Protein AF-A0A7K4RYE2-F1 (afdb_monomer)

Nearest PDB structures (foldseek):
  4jst-assembly1_B  TM=7.354E-01  e=4.811E+00  Acetivibrio thermocellus ATCC 27405

Structure (mmCIF, N/CA/C/O backbone):
data_AF-A0A7K4RYE2-F1
#
_entry.id   AF-A0A7K4RYE2-F1
#
loop_
_atom_site.group_PDB
_atom_site.id
_atom_site.type_symbol
_atom_site.label_atom_id
_atom_site.label_alt_id
_atom_site.label_comp_id
_atom_site.label_asym_id
_atom_site.label_entity_id
_atom_site.label_seq_id
_atom_site.pdbx_PDB_ins_code
_atom_site.Cartn_x
_atom_site.Cartn_y
_atom_site.Cartn_z
_atom_site.occupancy
_atom_site.B_iso_or_equiv
_atom_site.auth_seq_id
_atom_site.auth_comp_id
_atom_site.auth_asym_id
_atom_site.auth_atom_id
_atom_site.pdbx_PDB_model_num
ATOM 1 N N . ALA A 1 1 ? -13.646 -1.316 1.103 1.00 92.12 1 ALA A N 1
ATOM 2 C CA . ALA A 1 1 ? -13.015 -0.855 2.360 1.00 92.12 1 ALA A CA 1
ATOM 3 C C . ALA A 1 1 ? -13.957 -0.025 3.239 1.00 92.12 1 ALA A C 1
ATOM 5 O O . ALA A 1 1 ? -14.515 -0.576 4.176 1.00 92.12 1 ALA A O 1
ATOM 6 N N . ARG A 1 2 ? -14.225 1.251 2.909 1.00 94.19 2 ARG A N 1
ATOM 7 C CA . ARG A 1 2 ? -14.958 2.204 3.774 1.00 94.19 2 ARG A CA 1
ATOM 8 C C . ARG A 1 2 ? -16.257 1.679 4.385 1.00 94.19 2 ARG A C 1
ATOM 10 O O . ARG A 1 2 ? -16.416 1.714 5.597 1.00 94.19 2 ARG A O 1
ATOM 17 N N . LYS A 1 3 ? -17.181 1.182 3.558 1.00 97.00 3 LYS A N 1
ATOM 18 C CA . LYS A 1 3 ? -18.462 0.631 4.035 1.00 97.00 3 LYS A CA 1
ATOM 19 C C . LYS A 1 3 ? -18.266 -0.602 4.924 1.00 97.00 3 LYS A C 1
ATOM 21 O O . LYS A 1 3 ? -18.949 -0.737 5.926 1.00 97.00 3 LYS A O 1
ATOM 26 N N . ALA A 1 4 ? -17.328 -1.480 4.568 1.00 97.06 4 ALA A N 1
ATOM 27 C CA . ALA A 1 4 ? -17.036 -2.689 5.334 1.00 97.06 4 ALA A CA 1
ATOM 28 C C . ALA A 1 4 ? -16.491 -2.349 6.732 1.00 97.06 4 ALA A C 1
ATOM 30 O O . ALA A 1 4 ? -17.002 -2.885 7.709 1.00 97.06 4 ALA A O 1
ATOM 31 N N . MET A 1 5 ? -15.550 -1.400 6.818 1.00 96.94 5 MET A N 1
ATOM 32 C CA . MET A 1 5 ? -14.991 -0.920 8.089 1.00 96.94 5 MET A CA 1
ATOM 33 C C . MET A 1 5 ? -16.047 -0.226 8.960 1.00 96.94 5 MET A C 1
ATOM 35 O O . MET A 1 5 ? -16.181 -0.551 10.133 1.00 96.94 5 MET A O 1
ATOM 39 N N . LYS A 1 6 ? -16.874 0.653 8.373 1.00 96.62 6 LYS A N 1
ATOM 40 C CA . LYS A 1 6 ? -17.998 1.289 9.089 1.00 96.62 6 LYS A CA 1
ATOM 41 C C . LYS A 1 6 ? -19.002 0.277 9.646 1.00 96.62 6 LYS A C 1
ATOM 43 O O . LYS A 1 6 ? -19.585 0.504 10.697 1.00 96.62 6 LYS A O 1
ATOM 48 N N . ASN A 1 7 ? -19.195 -0.834 8.940 1.00 97.38 7 ASN A N 1
ATOM 49 C CA . ASN A 1 7 ? -20.097 -1.910 9.340 1.00 97.38 7 ASN A CA 1
ATOM 50 C C . ASN A 1 7 ? -19.419 -2.962 10.241 1.00 97.38 7 ASN A C 1
ATOM 52 O O . ASN A 1 7 ? -19.998 -4.029 10.445 1.00 97.38 7 ASN A O 1
ATOM 56 N N . GLY A 1 8 ? -18.192 -2.720 10.718 1.00 96.12 8 GLY A N 1
ATOM 57 C CA . GLY A 1 8 ? -17.474 -3.630 11.615 1.00 96.12 8 GLY A CA 1
ATOM 58 C C . GLY A 1 8 ? -17.081 -4.975 10.990 1.00 96.12 8 GLY A C 1
ATOM 59 O O . GLY A 1 8 ? -16.898 -5.954 11.706 1.00 96.12 8 GLY A O 1
ATOM 60 N N . LYS A 1 9 ? -16.986 -5.077 9.656 1.00 98.00 9 LYS A N 1
ATOM 61 C CA . LYS A 1 9 ? -16.579 -6.325 8.983 1.00 98.00 9 LYS A CA 1
ATOM 62 C C . LYS A 1 9 ? -15.088 -6.586 9.183 1.00 98.00 9 LYS A C 1
ATOM 64 O O . LYS A 1 9 ? -14.295 -5.665 9.025 1.00 98.00 9 LYS A O 1
ATOM 69 N N . SER A 1 10 ? -14.706 -7.825 9.477 1.00 95.44 10 SER A N 1
ATOM 70 C CA . SER A 1 10 ? -13.308 -8.229 9.661 1.00 95.44 10 SER A CA 1
ATOM 71 C C . SER A 1 10 ? -13.062 -9.621 9.053 1.00 95.44 10 SER A C 1
ATOM 73 O O . SER A 1 10 ? -13.926 -10.484 9.231 1.00 95.44 10 SER A O 1
ATOM 75 N N . PRO A 1 11 ? -11.938 -9.856 8.342 1.00 96.44 11 PRO A N 1
ATOM 76 C CA . PRO A 1 11 ? -10.924 -8.870 7.951 1.00 96.44 11 PRO A CA 1
ATOM 77 C C . PRO A 1 11 ? -11.374 -7.996 6.761 1.00 96.44 11 PRO A C 1
ATOM 79 O O . PRO A 1 11 ? -12.307 -8.331 6.031 1.00 96.44 11 PRO A O 1
ATOM 82 N N . VAL A 1 12 ? -10.690 -6.867 6.541 1.00 97.81 12 VAL A N 1
ATOM 83 C CA . VAL A 1 12 ? -10.826 -6.044 5.323 1.00 97.81 12 VAL A CA 1
ATOM 84 C C . VAL A 1 12 ? -9.478 -6.005 4.614 1.00 97.81 12 VAL A C 1
ATOM 86 O O . VAL A 1 12 ? -8.537 -5.407 5.122 1.00 97.81 12 VAL A O 1
ATOM 89 N N . ILE A 1 13 ? -9.399 -6.618 3.432 1.00 96.75 13 ILE A N 1
ATOM 90 C CA . ILE A 1 13 ? -8.167 -6.699 2.637 1.00 96.75 13 ILE A CA 1
ATOM 91 C C . ILE A 1 13 ? -8.157 -5.578 1.594 1.00 96.75 13 ILE A C 1
ATOM 93 O O . ILE A 1 13 ? -9.156 -5.347 0.906 1.00 96.75 13 ILE A O 1
ATOM 97 N N . ILE A 1 14 ? -7.031 -4.871 1.494 1.00 96.81 14 ILE A N 1
ATOM 98 C CA . ILE A 1 14 ? -6.768 -3.868 0.459 1.00 96.81 14 ILE A CA 1
ATOM 99 C C . ILE A 1 14 ? -5.729 -4.451 -0.499 1.00 96.81 14 ILE A C 1
ATOM 101 O O . ILE A 1 14 ? -4.537 -4.380 -0.227 1.00 96.81 14 ILE A O 1
ATOM 105 N N . ASP A 1 15 ? -6.193 -5.036 -1.601 1.00 93.69 15 ASP A N 1
ATOM 106 C CA . ASP A 1 15 ? -5.339 -5.644 -2.627 1.00 93.69 15 ASP A CA 1
ATOM 107 C C . ASP A 1 15 ? -5.091 -4.647 -3.768 1.00 93.69 15 ASP A C 1
ATOM 109 O O . ASP A 1 15 ? -5.780 -4.630 -4.786 1.00 93.69 15 ASP A O 1
ATOM 113 N N . ASN A 1 16 ? -4.171 -3.716 -3.534 1.00 91.12 16 ASN A N 1
ATOM 114 C CA . ASN A 1 16 ? -3.691 -2.772 -4.537 1.00 91.12 16 ASN A CA 1
ATOM 115 C C . ASN A 1 16 ? -2.168 -2.723 -4.467 1.00 91.12 16 ASN A C 1
ATOM 117 O O . ASN A 1 16 ? -1.598 -2.979 -3.409 1.00 91.12 16 ASN A O 1
ATOM 121 N N . THR A 1 17 ? -1.507 -2.345 -5.561 1.00 88.56 17 THR A N 1
ATOM 122 C CA . THR A 1 17 ? -0.043 -2.406 -5.615 1.00 88.56 17 THR A CA 1
ATOM 123 C C . THR A 1 17 ? 0.627 -1.529 -4.558 1.00 88.56 17 THR A C 1
ATOM 125 O O . THR A 1 17 ? 1.610 -1.975 -3.980 1.00 88.56 17 THR A O 1
ATOM 128 N N . ASN A 1 18 ? 0.089 -0.324 -4.305 1.00 94.12 18 ASN A N 1
ATOM 129 C CA . ASN A 1 18 ? 0.562 0.634 -3.293 1.00 94.12 18 ASN A CA 1
ATOM 130 C C . ASN A 1 18 ? 2.096 0.645 -3.169 1.00 94.12 18 ASN A C 1
ATOM 132 O O . ASN A 1 18 ? 2.653 0.169 -2.183 1.00 94.12 18 ASN A O 1
ATOM 136 N N . ILE A 1 19 ? 2.782 1.143 -4.194 1.00 96.06 19 ILE A N 1
ATOM 137 C CA . ILE A 1 19 ? 4.248 1.102 -4.225 1.00 96.06 19 ILE A CA 1
ATOM 138 C C . ILE A 1 19 ? 4.877 2.180 -3.336 1.00 96.06 19 ILE A C 1
ATOM 140 O O . ILE A 1 19 ? 6.034 2.043 -2.950 1.00 96.06 19 ILE A O 1
ATOM 144 N N . HIS A 1 20 ? 4.111 3.223 -3.000 1.00 96.94 20 HIS A N 1
ATOM 145 C CA . HIS A 1 20 ? 4.529 4.308 -2.118 1.00 96.94 20 HIS A CA 1
ATOM 146 C C . HIS A 1 20 ? 3.680 4.375 -0.846 1.00 96.94 20 HIS A C 1
ATOM 148 O O . HIS A 1 20 ? 2.460 4.186 -0.879 1.00 96.94 20 HIS A O 1
ATOM 154 N N . ALA A 1 21 ? 4.291 4.762 0.275 1.00 97.00 21 ALA A N 1
ATOM 155 C CA . ALA A 1 21 ? 3.607 4.917 1.556 1.00 97.00 21 ALA A CA 1
ATOM 156 C C . ALA A 1 21 ? 2.426 5.905 1.485 1.00 97.00 21 ALA A C 1
ATOM 158 O O . ALA A 1 21 ? 1.371 5.659 2.078 1.00 97.00 21 ALA A O 1
ATOM 159 N N . TRP A 1 22 ? 2.543 6.980 0.694 1.00 97.12 22 TRP A N 1
ATOM 160 C CA . TRP A 1 22 ? 1.470 7.974 0.547 1.00 97.12 22 TRP A CA 1
ATOM 161 C C . TRP A 1 22 ? 0.218 7.407 -0.132 1.00 97.12 22 TRP A C 1
ATOM 163 O O . TRP A 1 22 ? -0.888 7.876 0.142 1.00 97.12 22 TRP A O 1
ATOM 173 N N . GLU A 1 23 ? 0.356 6.369 -0.962 1.00 97.06 23 GLU A N 1
ATOM 174 C CA . GLU A 1 23 ? -0.778 5.670 -1.581 1.00 97.06 23 GLU A CA 1
ATOM 175 C C . GLU A 1 23 ? -1.561 4.849 -0.546 1.00 97.06 23 GLU A C 1
ATOM 177 O O . GLU A 1 23 ? -2.775 4.677 -0.670 1.00 97.06 23 GLU A O 1
ATOM 182 N N . MET A 1 24 ? -0.887 4.392 0.516 1.00 97.50 24 MET A N 1
ATOM 183 C CA . MET A 1 24 ? -1.492 3.621 1.606 1.00 97.50 24 MET A CA 1
ATOM 184 C C . MET A 1 24 ? -2.219 4.502 2.627 1.00 97.50 24 MET A C 1
ATOM 186 O O . MET A 1 24 ? -3.198 4.069 3.243 1.00 97.50 24 MET A O 1
ATOM 190 N N . LYS A 1 25 ? -1.761 5.748 2.800 1.00 97.44 25 LYS A N 1
ATOM 191 C CA . LYS A 1 25 ? -2.262 6.724 3.782 1.00 97.44 25 LYS A CA 1
ATOM 192 C C . LYS A 1 25 ? -3.793 6.820 3.883 1.00 97.44 25 LYS A C 1
ATOM 194 O O . LYS A 1 25 ? -4.294 6.752 5.009 1.00 97.44 25 LYS A O 1
ATOM 199 N N . PRO A 1 26 ? -4.582 6.909 2.791 1.00 97.31 26 PRO A N 1
ATOM 200 C CA . PRO A 1 26 ? -6.042 6.961 2.905 1.00 97.31 26 PRO A CA 1
ATOM 201 C C . PRO A 1 26 ? -6.666 5.702 3.531 1.00 97.31 26 PRO A C 1
ATOM 203 O O . PRO A 1 26 ? -7.680 5.811 4.220 1.00 97.31 26 PRO A O 1
ATOM 206 N N . TYR A 1 27 ? -6.084 4.516 3.326 1.00 97.44 27 TYR A N 1
ATOM 207 C CA . TYR A 1 27 ? -6.577 3.276 3.937 1.00 97.44 27 TYR A CA 1
ATOM 208 C C . TYR A 1 27 ? -6.229 3.211 5.421 1.00 97.44 27 TYR A C 1
ATOM 210 O O . TYR A 1 27 ? -7.075 2.848 6.235 1.00 97.44 27 TYR A O 1
ATOM 218 N N . VAL A 1 28 ? -5.010 3.624 5.770 1.00 97.50 28 VAL A N 1
ATOM 219 C CA . VAL A 1 28 ? -4.525 3.669 7.154 1.00 97.50 28 VAL A CA 1
ATOM 220 C C . VAL A 1 28 ? -5.346 4.641 8.000 1.00 97.50 28 VAL A C 1
ATOM 222 O O . VAL A 1 28 ? -5.791 4.288 9.092 1.00 97.50 28 VAL A O 1
ATOM 225 N N . MET A 1 29 ? -5.619 5.839 7.479 1.00 97.62 29 MET A N 1
ATOM 226 C CA . MET A 1 29 ? -6.482 6.820 8.147 1.00 97.62 29 MET A CA 1
ATOM 227 C C . MET A 1 29 ? -7.889 6.264 8.379 1.00 97.62 29 MET A C 1
ATOM 229 O O . MET A 1 29 ? -8.422 6.345 9.484 1.00 97.62 29 MET A O 1
ATOM 233 N N . MET A 1 30 ? -8.459 5.616 7.363 1.00 97.38 30 MET A N 1
ATOM 234 C CA . MET A 1 30 ? -9.782 5.004 7.449 1.00 97.38 30 MET A CA 1
ATOM 235 C C . MET A 1 30 ? -9.837 3.863 8.474 1.00 97.38 30 MET A C 1
ATOM 237 O O . MET A 1 30 ? -10.810 3.756 9.217 1.00 97.38 30 MET A O 1
ATOM 241 N N . ALA A 1 31 ? -8.798 3.032 8.548 1.00 97.44 31 ALA A N 1
ATOM 242 C CA . ALA A 1 31 ? -8.687 1.979 9.552 1.00 97.44 31 ALA A CA 1
ATOM 243 C C . ALA A 1 31 ? -8.618 2.568 10.971 1.00 97.44 31 ALA A C 1
ATOM 245 O O . ALA A 1 31 ? -9.385 2.153 11.841 1.00 97.44 31 ALA A O 1
ATOM 246 N N . ARG A 1 32 ? -7.786 3.600 11.177 1.00 96.50 32 ARG A N 1
ATOM 247 C CA . ARG A 1 32 ? -7.650 4.309 12.459 1.00 96.50 32 ARG A CA 1
ATOM 248 C C . ARG A 1 32 ? -8.981 4.882 12.946 1.00 96.50 32 ARG A C 1
ATOM 250 O O . ARG A 1 32 ? -9.352 4.664 14.095 1.00 96.50 32 ARG A O 1
ATOM 257 N N . GLU A 1 33 ? -9.718 5.571 12.076 1.00 97.19 33 GLU A N 1
ATOM 258 C CA . GLU A 1 33 ? -11.038 6.147 12.390 1.00 97.19 33 GLU A CA 1
ATOM 259 C C . GLU A 1 33 ? -12.059 5.091 12.833 1.00 97.19 33 GLU A C 1
ATOM 261 O O . GLU A 1 33 ? -12.939 5.373 13.645 1.00 97.19 33 GLU A O 1
ATOM 266 N N . ASN A 1 34 ? -11.937 3.865 12.318 1.00 97.62 34 ASN A N 1
ATOM 267 C CA . ASN A 1 34 ? -12.847 2.761 12.618 1.00 97.62 34 ASN A CA 1
ATOM 268 C C . ASN A 1 34 ? -12.260 1.766 13.639 1.00 97.62 34 ASN A C 1
ATOM 270 O O . ASN A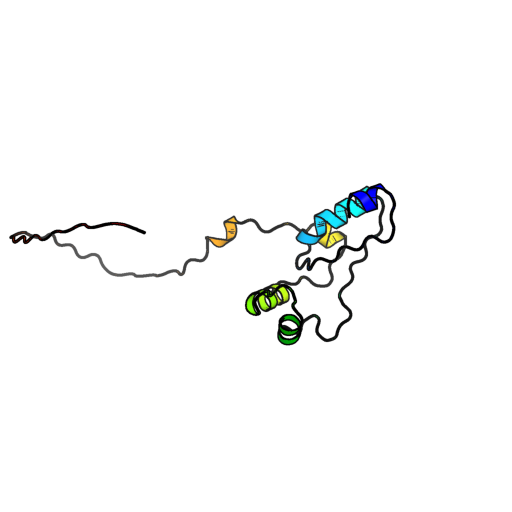 1 34 ? -12.841 0.703 13.838 1.00 97.62 34 ASN A O 1
ATOM 274 N N . ARG A 1 35 ? -11.144 2.111 14.305 1.00 96.88 35 ARG A N 1
ATOM 275 C CA . ARG A 1 35 ? -10.453 1.287 15.319 1.00 96.88 35 ARG A CA 1
ATOM 276 C C . ARG A 1 35 ? -10.023 -0.100 14.819 1.00 96.88 35 ARG A C 1
ATOM 278 O O . ARG A 1 35 ? -10.107 -1.080 15.551 1.00 96.88 35 ARG A O 1
ATOM 285 N N . TYR A 1 36 ? -9.561 -0.173 13.575 1.00 97.94 36 TYR A N 1
ATOM 286 C CA . TYR A 1 36 ? -8.945 -1.375 13.016 1.00 97.94 36 TYR A CA 1
ATOM 287 C C . TYR A 1 36 ? -7.441 -1.387 13.281 1.00 97.94 36 TYR A C 1
ATOM 289 O O . TYR A 1 36 ? -6.774 -0.357 13.169 1.00 97.94 36 TYR A O 1
ATOM 297 N N . GLU A 1 37 ? -6.908 -2.574 13.557 1.00 97.38 37 GLU A N 1
ATOM 298 C CA . GLU A 1 37 ? -5.479 -2.844 13.443 1.00 97.38 37 GLU A CA 1
ATOM 299 C C . GLU A 1 37 ? -5.078 -2.895 11.962 1.00 97.38 37 GLU A C 1
ATOM 301 O O . GLU A 1 37 ? -5.829 -3.387 11.114 1.00 97.38 37 GLU A O 1
ATOM 306 N N . VAL A 1 38 ? -3.900 -2.359 11.644 1.00 97.31 38 VAL A N 1
ATOM 307 C CA . VAL A 1 38 ? -3.357 -2.334 10.284 1.00 97.31 38 VAL A CA 1
ATOM 308 C C . VAL A 1 38 ? -2.113 -3.204 10.237 1.00 97.31 38 VAL A C 1
ATOM 310 O O . VAL A 1 38 ? -1.137 -2.923 10.928 1.00 97.31 38 VAL A O 1
ATOM 313 N N . ILE A 1 39 ? -2.140 -4.213 9.369 1.00 96.50 39 ILE A N 1
ATOM 314 C CA . ILE A 1 39 ? -1.007 -5.094 9.089 1.00 96.50 39 ILE A CA 1
ATOM 315 C C . ILE A 1 39 ? -0.574 -4.851 7.642 1.00 96.50 39 ILE A C 1
ATOM 317 O O . ILE A 1 39 ? -1.399 -4.901 6.728 1.00 96.50 39 ILE A O 1
ATOM 321 N N . PHE A 1 40 ? 0.714 -4.579 7.439 1.00 95.88 40 PHE A N 1
ATOM 322 C CA . PHE A 1 40 ? 1.315 -4.467 6.111 1.00 95.88 40 PHE A CA 1
ATOM 323 C C . PHE A 1 40 ? 1.883 -5.826 5.719 1.00 95.88 40 PHE A C 1
ATOM 325 O O . PHE A 1 40 ? 2.738 -6.361 6.419 1.00 95.88 40 PHE A O 1
ATOM 332 N N . GLN A 1 41 ? 1.394 -6.379 4.611 1.00 94.00 41 GLN A N 1
ATOM 333 C CA . GLN A 1 41 ? 1.782 -7.704 4.149 1.00 94.00 41 GLN A CA 1
ATOM 334 C C . GLN A 1 41 ? 2.341 -7.620 2.733 1.00 94.00 41 GLN A C 1
ATOM 336 O O . GLN A 1 41 ? 1.639 -7.230 1.801 1.00 94.00 41 GLN A O 1
ATOM 341 N N . GLU A 1 42 ? 3.596 -8.030 2.571 1.00 91.88 42 GLU A N 1
ATOM 342 C CA . GLU A 1 42 ? 4.161 -8.286 1.251 1.00 91.88 42 GLU A CA 1
ATOM 343 C C . GLU A 1 42 ? 3.779 -9.695 0.773 1.00 91.88 42 GLU A C 1
ATOM 345 O O . GLU A 1 42 ? 3.662 -10.610 1.600 1.00 91.88 42 GLU A O 1
ATOM 350 N N . PRO A 1 43 ? 3.631 -9.909 -0.548 1.00 91.38 43 PRO A N 1
ATOM 351 C CA . PRO A 1 43 ? 3.478 -11.248 -1.097 1.00 91.38 43 PRO A CA 1
ATOM 352 C C . PRO A 1 43 ? 4.673 -12.123 -0.715 1.00 91.38 43 PRO A C 1
ATOM 354 O O . PRO A 1 43 ? 5.812 -11.785 -1.034 1.00 91.38 43 PRO A O 1
ATOM 357 N N . ASP A 1 44 ? 4.426 -13.271 -0.089 1.00 94.25 44 ASP A N 1
ATOM 358 C CA . ASP A 1 44 ? 5.465 -14.271 0.160 1.00 94.25 44 ASP A CA 1
ATOM 359 C C . ASP A 1 44 ? 5.655 -15.138 -1.087 1.00 94.25 44 ASP A C 1
ATOM 361 O O . ASP A 1 44 ? 5.154 -16.256 -1.209 1.00 94.25 44 ASP A O 1
ATOM 365 N N . THR A 1 45 ? 6.288 -14.549 -2.101 1.00 95.00 45 THR A N 1
ATOM 366 C CA . THR A 1 45 ? 6.568 -15.243 -3.355 1.00 95.00 45 THR A CA 1
ATOM 367 C C . THR A 1 45 ? 8.010 -15.002 -3.795 1.00 95.00 45 THR A C 1
ATOM 369 O O . THR A 1 45 ? 8.480 -13.860 -3.750 1.00 95.00 45 THR A O 1
ATOM 372 N N . PRO A 1 46 ? 8.713 -16.029 -4.314 1.00 96.00 46 PRO A N 1
ATOM 373 C CA . PRO A 1 46 ? 10.088 -15.870 -4.798 1.00 96.00 46 PRO A CA 1
ATOM 374 C C . PRO A 1 46 ? 10.231 -14.864 -5.950 1.00 96.00 46 PRO A C 1
ATOM 376 O O . PRO A 1 46 ? 11.319 -14.372 -6.231 1.00 96.00 46 PRO A O 1
ATOM 379 N N . TRP A 1 47 ? 9.132 -14.567 -6.649 1.00 95.44 47 TRP A N 1
ATOM 380 C CA . TRP A 1 47 ? 9.110 -13.733 -7.847 1.00 95.44 47 TRP A CA 1
ATOM 381 C C . TRP A 1 47 ? 8.600 -12.307 -7.607 1.00 95.44 47 TRP A C 1
ATOM 383 O O . TRP A 1 47 ? 8.534 -11.540 -8.567 1.00 95.44 47 TRP A O 1
ATOM 393 N N . LYS A 1 48 ? 8.298 -11.910 -6.362 1.00 93.69 48 LYS A N 1
ATOM 394 C CA . LYS A 1 48 ? 7.725 -10.588 -6.034 1.00 93.69 48 LYS A CA 1
ATOM 395 C C . LYS A 1 48 ? 8.525 -9.386 -6.554 1.00 93.69 48 LYS A C 1
ATOM 397 O O . LYS A 1 48 ? 7.950 -8.336 -6.80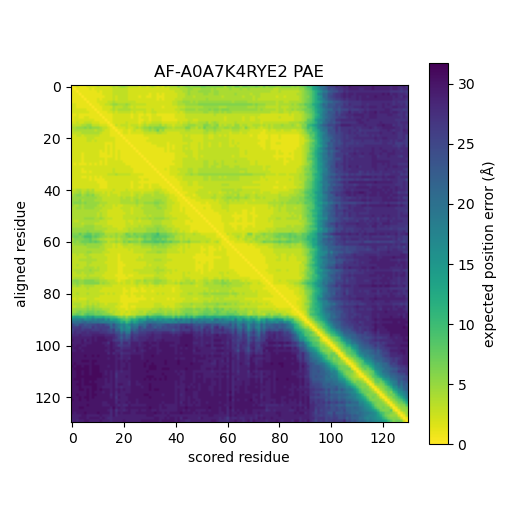7 1.00 93.69 48 LYS A O 1
ATOM 402 N N . PHE A 1 49 ? 9.830 -9.555 -6.784 1.00 94.62 49 PHE A N 1
ATOM 403 C CA . PHE A 1 49 ? 10.715 -8.531 -7.355 1.00 94.62 49 PHE A CA 1
ATOM 404 C C . PHE A 1 49 ? 11.379 -8.953 -8.677 1.00 94.62 49 PHE A C 1
ATOM 406 O O . PHE A 1 49 ? 12.314 -8.300 -9.158 1.00 94.62 49 PHE A O 1
ATOM 413 N N . ASN A 1 50 ? 10.923 -10.045 -9.292 1.00 96.94 50 ASN A N 1
ATOM 414 C CA . ASN A 1 50 ? 11.418 -10.492 -10.587 1.00 96.94 50 ASN A CA 1
ATOM 415 C C . ASN A 1 50 ? 10.556 -9.886 -11.701 1.00 96.94 50 ASN A C 1
ATOM 417 O O . ASN A 1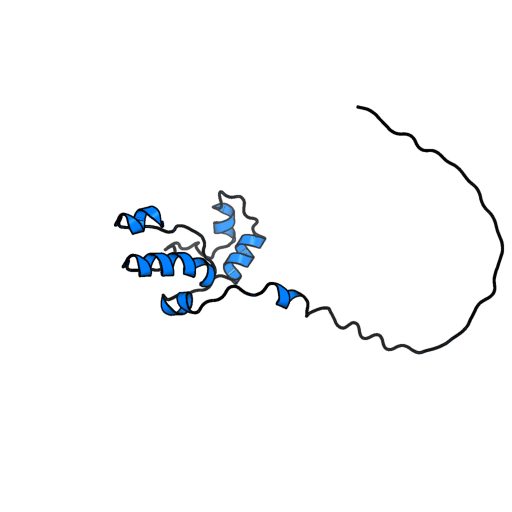 50 ? 9.457 -10.353 -11.977 1.00 96.94 50 ASN A O 1
ATOM 421 N N . VAL A 1 51 ? 11.076 -8.858 -12.376 1.00 97.19 51 VAL A N 1
ATOM 422 C CA . VAL A 1 51 ? 10.350 -8.121 -13.427 1.00 97.19 51 VAL A CA 1
ATOM 423 C C . VAL A 1 51 ? 9.924 -9.019 -14.586 1.00 97.19 51 VAL A C 1
ATOM 425 O O . VAL A 1 51 ? 8.844 -8.819 -15.139 1.00 97.19 51 VAL A O 1
ATOM 428 N N . GLN A 1 52 ? 10.726 -10.022 -14.944 1.00 96.94 52 GLN A N 1
ATOM 429 C CA . GLN A 1 52 ? 10.376 -10.964 -16.005 1.00 96.94 52 GLN A CA 1
ATOM 430 C C . GLN A 1 52 ? 9.179 -11.828 -15.598 1.00 96.94 52 GLN A C 1
ATOM 432 O O . GLN A 1 52 ? 8.212 -11.921 -16.353 1.00 96.94 52 GLN A O 1
ATOM 437 N N . GLU A 1 53 ? 9.202 -12.397 -14.391 1.00 97.69 53 GLU A N 1
ATOM 438 C CA . GLU A 1 53 ? 8.077 -13.183 -13.874 1.00 97.69 53 GLU A CA 1
ATOM 439 C C . GLU A 1 53 ? 6.828 -12.327 -13.655 1.00 97.69 53 GLU A C 1
ATOM 441 O O . GLU A 1 53 ? 5.734 -12.752 -14.019 1.00 97.69 53 GLU A O 1
ATOM 446 N N . LEU A 1 54 ? 6.977 -11.109 -13.131 1.00 95.75 54 LEU A N 1
ATOM 447 C CA . LEU A 1 54 ? 5.873 -10.164 -12.967 1.00 95.75 54 LEU A CA 1
ATOM 448 C C . LEU A 1 54 ? 5.244 -9.807 -14.315 1.00 95.75 54 LEU A C 1
ATOM 450 O O . LEU A 1 54 ? 4.028 -9.852 -14.446 1.00 95.75 54 LEU A O 1
ATOM 454 N N . THR A 1 55 ? 6.054 -9.532 -15.341 1.00 96.56 55 THR A N 1
ATOM 455 C CA . THR A 1 55 ? 5.560 -9.251 -16.700 1.00 96.56 55 THR A CA 1
ATOM 456 C C . THR A 1 55 ? 4.834 -10.460 -17.284 1.00 96.56 55 THR A C 1
ATOM 458 O O . THR A 1 55 ? 3.765 -10.309 -17.866 1.00 96.56 55 THR A O 1
ATOM 461 N N . ARG A 1 56 ? 5.380 -11.668 -17.097 1.00 96.94 56 ARG A N 1
ATOM 462 C CA . ARG A 1 56 ? 4.780 -12.917 -17.588 1.00 96.94 56 ARG A CA 1
ATOM 463 C C . ARG A 1 56 ? 3.442 -13.235 -16.910 1.00 96.94 56 ARG A C 1
ATOM 465 O O . ARG A 1 56 ? 2.557 -13.790 -17.551 1.00 96.94 56 ARG A O 1
ATOM 472 N N . ARG A 1 57 ? 3.306 -12.920 -15.617 1.00 95.12 57 ARG A N 1
ATOM 473 C CA . ARG A 1 57 ? 2.110 -13.196 -14.793 1.00 95.12 57 ARG A CA 1
ATOM 474 C C . ARG A 1 57 ? 1.069 -12.071 -14.822 1.00 95.12 57 ARG A C 1
ATOM 476 O O . ARG A 1 57 ? -0.046 -12.264 -14.350 1.00 95.12 57 ARG A O 1
ATOM 483 N N . ASN A 1 58 ? 1.424 -10.904 -15.350 1.00 93.25 58 ASN A N 1
ATOM 484 C CA . ASN A 1 58 ? 0.585 -9.715 -15.379 1.00 93.25 58 ASN A CA 1
ATOM 485 C C . ASN A 1 58 ? -0.620 -9.869 -16.324 1.00 93.25 58 ASN A C 1
ATOM 487 O O . ASN A 1 58 ? -0.484 -9.924 -17.545 1.00 93.25 58 ASN A O 1
ATOM 491 N N . THR A 1 59 ? -1.820 -9.865 -15.748 1.00 94.00 59 THR A N 1
ATOM 492 C CA . THR A 1 59 ? -3.102 -9.976 -16.463 1.00 94.00 59 THR A CA 1
ATOM 493 C C . THR A 1 59 ? -3.607 -8.638 -17.011 1.00 94.00 59 THR A C 1
ATOM 495 O O . THR A 1 59 ? -4.381 -8.612 -17.967 1.00 94.00 59 THR A O 1
ATOM 498 N N . HIS A 1 60 ? -3.141 -7.517 -16.455 1.00 90.69 60 HIS A N 1
ATOM 499 C CA . HIS A 1 60 ? -3.574 -6.158 -16.799 1.00 90.69 60 HIS A CA 1
ATOM 500 C C . HIS A 1 60 ? -2.773 -5.533 -17.948 1.00 90.69 60 HIS A C 1
ATOM 502 O O . HIS A 1 60 ? -2.980 -4.368 -18.280 1.00 90.69 60 HIS A O 1
ATOM 508 N N . ARG A 1 61 ? -1.856 -6.294 -18.565 1.00 93.38 61 ARG A N 1
ATOM 509 C CA . ARG A 1 61 ? -1.021 -5.868 -19.705 1.00 93.38 61 ARG A CA 1
ATOM 510 C C . ARG A 1 61 ? -0.194 -4.601 -19.445 1.00 93.38 61 ARG A C 1
ATOM 512 O O . ARG A 1 61 ? 0.184 -3.900 -20.379 1.00 93.38 61 ARG A O 1
ATOM 519 N N . VAL A 1 62 ? 0.119 -4.321 -18.178 1.00 94.56 62 VAL A N 1
ATOM 520 C CA . VAL A 1 62 ? 1.110 -3.305 -17.783 1.00 94.56 62 VAL A CA 1
ATOM 521 C C . VAL A 1 62 ? 2.456 -3.563 -18.498 1.00 94.56 62 VAL A C 1
ATOM 523 O O . VAL A 1 62 ? 2.986 -4.672 -18.393 1.00 94.56 62 VAL A O 1
ATOM 526 N N . PRO A 1 63 ? 3.028 -2.577 -19.214 1.00 97.19 63 PRO A N 1
ATOM 527 C CA . PRO A 1 63 ? 4.306 -2.744 -19.904 1.00 97.19 63 PRO A CA 1
ATOM 528 C C . PRO A 1 63 ? 5.454 -3.104 -18.955 1.00 97.19 63 PRO A C 1
ATOM 530 O O . PRO A 1 63 ? 5.489 -2.654 -17.804 1.00 97.19 63 PRO A O 1
ATOM 533 N N . ARG A 1 64 ? 6.438 -3.857 -19.459 1.00 97.38 64 ARG A N 1
ATOM 534 C CA . ARG A 1 64 ? 7.614 -4.294 -18.688 1.00 97.38 64 ARG A CA 1
ATOM 535 C C . ARG A 1 64 ? 8.365 -3.113 -18.074 1.00 97.38 64 ARG A C 1
ATOM 537 O O . ARG A 1 64 ? 8.797 -3.189 -16.930 1.00 97.38 64 ARG A O 1
ATOM 544 N N . GLU A 1 65 ? 8.495 -2.017 -18.811 1.00 97.62 65 GLU A N 1
ATOM 545 C CA . GLU A 1 65 ? 9.188 -0.794 -18.391 1.00 97.62 65 GLU A CA 1
ATOM 546 C C . GLU A 1 65 ? 8.468 -0.133 -17.215 1.00 97.62 65 GLU A C 1
ATOM 548 O O . GLU A 1 65 ? 9.097 0.413 -16.311 1.00 97.62 65 GLU A O 1
ATOM 553 N N . THR A 1 66 ? 7.136 -0.225 -17.195 1.00 97.25 66 THR A N 1
ATOM 554 C CA . THR A 1 66 ? 6.331 0.287 -16.086 1.00 97.25 66 THR A CA 1
ATOM 555 C C . THR A 1 66 ? 6.515 -0.588 -14.851 1.00 97.25 66 THR A C 1
ATOM 557 O O . THR A 1 66 ? 6.755 -0.050 -13.778 1.00 97.25 66 THR A O 1
ATOM 560 N N . ILE A 1 67 ? 6.505 -1.918 -14.994 1.00 96.88 67 ILE A N 1
ATOM 561 C CA . ILE A 1 67 ? 6.786 -2.849 -13.886 1.00 96.88 67 ILE A CA 1
ATOM 562 C C . ILE A 1 67 ? 8.202 -2.639 -13.334 1.00 96.88 67 ILE A C 1
ATOM 564 O O . ILE A 1 67 ? 8.389 -2.612 -12.120 1.00 96.88 67 ILE A O 1
ATOM 568 N N . GLN A 1 68 ? 9.193 -2.461 -14.211 1.00 97.75 68 GLN A N 1
ATOM 569 C CA . GLN A 1 68 ? 10.572 -2.158 -13.828 1.00 97.75 68 GLN A CA 1
ATOM 570 C C . GLN A 1 68 ? 10.632 -0.883 -12.982 1.00 97.75 68 GLN A C 1
ATOM 572 O O . GLN A 1 68 ? 11.158 -0.910 -11.873 1.00 97.75 68 GLN A O 1
ATOM 577 N N . ARG A 1 69 ? 10.014 0.202 -13.460 1.00 97.44 69 ARG A N 1
ATOM 578 C CA . ARG A 1 69 ? 9.943 1.463 -12.721 1.00 97.44 69 ARG A CA 1
ATOM 579 C C . ARG A 1 69 ? 9.190 1.314 -11.394 1.00 97.44 69 ARG A C 1
ATOM 581 O O . ARG A 1 69 ? 9.643 1.825 -10.380 1.00 97.44 69 ARG A O 1
ATOM 588 N N . MET A 1 70 ? 8.059 0.610 -11.374 1.00 96.38 70 MET A N 1
ATOM 589 C CA . MET A 1 70 ? 7.293 0.361 -10.146 1.00 96.38 70 MET A CA 1
ATOM 590 C C . MET A 1 70 ? 8.127 -0.395 -9.109 1.00 96.38 70 MET A C 1
ATOM 592 O O . MET A 1 70 ? 8.095 -0.040 -7.937 1.00 96.38 70 MET A O 1
ATOM 596 N N . LYS A 1 71 ? 8.907 -1.395 -9.541 1.00 95.88 71 LYS A N 1
ATOM 597 C CA . LYS A 1 71 ? 9.847 -2.119 -8.680 1.00 95.88 71 LYS A CA 1
ATOM 598 C C . LYS A 1 71 ? 10.941 -1.197 -8.137 1.00 95.88 71 LYS A C 1
ATOM 600 O O . LYS A 1 71 ? 11.241 -1.263 -6.953 1.00 95.88 71 LYS A O 1
ATOM 605 N N . GLU A 1 72 ? 11.553 -0.375 -8.986 1.00 96.25 72 GLU A N 1
ATOM 606 C CA . GLU A 1 72 ? 12.617 0.559 -8.579 1.00 96.25 72 GLU A CA 1
ATOM 607 C C . GLU A 1 72 ? 12.128 1.596 -7.564 1.00 96.25 72 GLU A C 1
ATOM 609 O O . GLU A 1 72 ? 12.883 2.011 -6.692 1.00 96.25 72 GLU A O 1
ATOM 614 N N . GLN A 1 73 ? 10.864 2.000 -7.675 1.00 96.12 73 GLN A N 1
ATOM 615 C CA . GLN A 1 73 ? 10.230 2.974 -6.792 1.00 96.12 73 GLN A CA 1
ATOM 616 C C . GLN A 1 73 ? 9.583 2.352 -5.543 1.00 96.12 73 GLN A C 1
ATOM 618 O O . GLN A 1 73 ? 9.071 3.099 -4.714 1.00 96.12 73 GLN A O 1
ATOM 623 N N . TYR A 1 74 ? 9.571 1.021 -5.417 1.00 96.06 74 TYR A N 1
ATOM 624 C CA . TYR A 1 74 ? 8.875 0.326 -4.336 1.00 96.06 74 TYR A CA 1
ATOM 625 C C . TYR A 1 74 ? 9.499 0.642 -2.971 1.00 96.06 74 TYR A C 1
ATOM 627 O O . TYR A 1 74 ? 10.676 0.370 -2.722 1.00 96.06 74 TYR A O 1
ATOM 635 N N . GLU A 1 75 ? 8.699 1.190 -2.062 1.00 95.19 75 GLU A N 1
ATOM 636 C CA . GLU A 1 75 ? 9.107 1.476 -0.689 1.00 95.19 75 GLU A CA 1
ATOM 637 C C . GLU A 1 75 ? 8.943 0.230 0.187 1.00 95.19 75 GLU A C 1
ATOM 639 O O . GLU A 1 75 ? 7.851 -0.317 0.328 1.00 95.19 75 GLU A O 1
ATOM 644 N N . HIS A 1 76 ? 10.044 -0.214 0.791 1.00 92.44 76 HIS A N 1
ATOM 645 C CA . HIS A 1 76 ? 10.083 -1.418 1.621 1.00 92.44 76 HIS A CA 1
ATOM 646 C C . HIS A 1 76 ? 9.919 -1.058 3.100 1.00 92.44 76 HIS A C 1
ATOM 648 O O . HIS A 1 76 ? 10.206 0.070 3.508 1.00 92.44 76 HIS A O 1
ATOM 654 N N . ASN A 1 77 ? 9.536 -2.040 3.922 1.00 91.25 77 ASN A N 1
ATOM 655 C CA . ASN A 1 77 ? 9.476 -1.906 5.385 1.00 91.25 77 ASN A CA 1
ATOM 656 C C . ASN A 1 77 ? 8.612 -0.720 5.855 1.00 91.25 77 ASN A C 1
ATOM 658 O O . ASN A 1 77 ? 8.952 -0.017 6.811 1.00 91.25 77 ASN A O 1
ATOM 662 N N . VAL A 1 78 ? 7.494 -0.475 5.169 1.00 94.69 78 VAL A N 1
ATOM 663 C CA . VAL A 1 78 ? 6.552 0.574 5.560 1.00 94.69 78 VAL A CA 1
ATOM 664 C C . VAL A 1 78 ? 5.964 0.288 6.939 1.00 94.69 78 VAL A C 1
ATOM 666 O O . VAL A 1 78 ? 5.653 -0.846 7.299 1.00 94.69 78 VAL A O 1
ATOM 669 N N . THR A 1 79 ? 5.796 1.347 7.720 1.00 95.75 79 THR A N 1
ATOM 670 C CA . THR A 1 79 ? 5.195 1.289 9.049 1.00 95.75 79 THR A CA 1
ATOM 671 C C . THR A 1 79 ? 3.980 2.195 9.092 1.00 95.75 79 THR A C 1
ATOM 673 O O . THR A 1 79 ? 3.827 3.117 8.288 1.00 95.75 79 THR A O 1
ATOM 676 N N . PHE A 1 80 ? 3.126 1.992 10.093 1.00 95.06 80 PHE A N 1
ATOM 677 C CA . PHE A 1 80 ? 1.996 2.886 10.326 1.00 95.06 80 PHE A CA 1
ATOM 678 C C . PHE A 1 80 ? 2.454 4.349 10.453 1.00 95.06 80 PHE A C 1
ATOM 680 O O . PHE A 1 80 ? 1.840 5.249 9.882 1.00 95.06 80 PHE A O 1
ATOM 687 N N . HIS A 1 81 ? 3.573 4.587 11.146 1.00 95.69 81 HIS A N 1
ATOM 688 C CA . HIS A 1 81 ? 4.127 5.924 11.326 1.00 95.69 81 HIS A CA 1
ATOM 689 C C . HIS A 1 81 ? 4.662 6.514 10.015 1.00 95.69 81 HIS A C 1
ATOM 691 O O . HIS A 1 81 ? 4.315 7.651 9.696 1.00 95.69 81 HIS A O 1
ATOM 697 N N . SER A 1 82 ? 5.446 5.763 9.231 1.00 96.69 82 SER A N 1
ATOM 698 C CA . SER A 1 82 ? 5.975 6.276 7.958 1.00 96.69 82 SER A CA 1
ATOM 699 C C . SER A 1 82 ? 4.852 6.607 6.973 1.00 96.69 82 SER A C 1
ATOM 701 O O . SER A 1 82 ? 4.884 7.651 6.327 1.00 96.69 82 SER A O 1
ATOM 703 N N . VAL A 1 83 ? 3.794 5.793 6.938 1.00 97.25 83 VAL A N 1
ATOM 704 C CA . VAL A 1 83 ? 2.612 6.055 6.111 1.00 97.25 83 VAL A CA 1
ATOM 705 C C . VAL A 1 83 ? 1.883 7.326 6.548 1.00 97.25 83 VAL A C 1
ATOM 707 O O . VAL A 1 83 ? 1.513 8.135 5.698 1.00 97.25 83 VAL A O 1
ATOM 710 N N . LEU A 1 84 ? 1.710 7.572 7.849 1.00 95.94 84 LEU A N 1
ATOM 711 C CA . LEU A 1 84 ? 1.052 8.798 8.313 1.00 95.94 84 LEU A CA 1
ATOM 712 C C . LEU A 1 84 ? 1.828 10.078 7.971 1.00 95.94 84 LEU A C 1
ATOM 714 O O . LEU A 1 84 ? 1.195 11.097 7.689 1.00 95.94 84 LEU A O 1
ATOM 718 N N . HIS A 1 85 ? 3.160 10.026 7.941 1.00 96.38 85 HIS A N 1
ATOM 719 C CA . HIS A 1 85 ? 4.013 11.183 7.628 1.00 96.38 85 HIS A CA 1
ATOM 720 C C . HIS A 1 85 ? 4.351 11.310 6.139 1.00 96.38 85 HIS A C 1
ATOM 722 O O . HIS A 1 85 ? 4.911 12.317 5.726 1.00 96.38 85 HIS A O 1
ATOM 728 N N . SER A 1 86 ? 3.987 10.323 5.321 1.00 96.50 86 SER A N 1
ATOM 729 C CA . SER A 1 86 ? 4.233 10.360 3.881 1.00 96.50 86 SER A CA 1
ATOM 730 C C . SER A 1 86 ? 3.392 11.422 3.161 1.00 96.50 86 SER A C 1
ATOM 732 O O . SER A 1 86 ? 2.231 11.683 3.513 1.00 96.50 86 SER A O 1
ATOM 734 N N . GLU A 1 87 ? 3.977 12.005 2.115 1.00 94.94 87 GLU A N 1
ATOM 735 C CA . GLU A 1 87 ? 3.347 13.006 1.259 1.00 94.94 87 GLU A CA 1
ATOM 736 C C . GLU A 1 87 ? 3.507 12.640 -0.213 1.00 94.94 87 GLU A C 1
ATOM 738 O O . GLU A 1 87 ? 4.476 12.002 -0.627 1.00 94.94 87 GLU A O 1
ATOM 743 N N . LYS A 1 88 ? 2.519 13.039 -1.013 1.00 93.94 88 LYS A N 1
ATOM 744 C CA . LYS A 1 88 ? 2.577 12.858 -2.457 1.00 93.94 88 LYS A CA 1
ATOM 745 C C .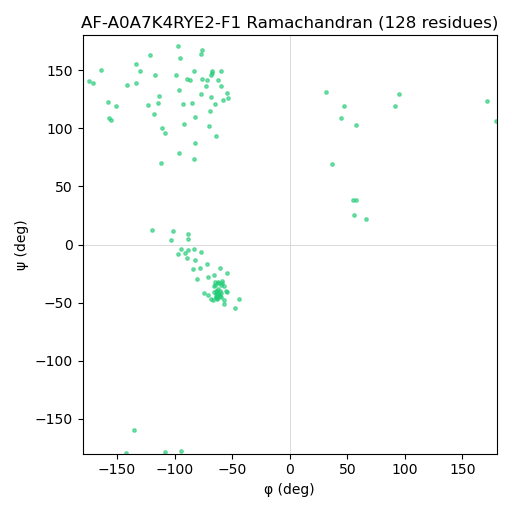 LYS A 1 88 ? 3.509 13.929 -3.040 1.00 93.94 88 LYS A C 1
ATOM 747 O O . LYS A 1 88 ? 3.276 15.104 -2.761 1.00 93.94 88 LYS A O 1
ATOM 752 N N . PRO A 1 89 ? 4.496 13.568 -3.878 1.00 89.62 89 PRO A N 1
ATOM 753 C CA . PRO A 1 89 ? 5.392 14.549 -4.480 1.00 89.62 89 PRO A CA 1
ATOM 754 C C . PRO A 1 89 ? 4.613 15.576 -5.316 1.00 89.62 89 PRO A C 1
ATOM 756 O O . PRO A 1 89 ? 3.693 15.212 -6.063 1.00 89.62 89 PRO A O 1
ATOM 759 N N . SER A 1 90 ? 4.977 16.856 -5.181 1.00 87.69 90 SER A N 1
ATOM 760 C CA . SER A 1 90 ? 4.380 17.944 -5.961 1.00 87.69 90 SER A CA 1
ATOM 761 C C . SER A 1 90 ? 4.759 17.820 -7.437 1.00 87.69 90 SER A C 1
ATOM 763 O O . SER A 1 90 ? 5.840 17.354 -7.797 1.00 87.69 90 SER A O 1
ATOM 765 N N . ARG A 1 91 ? 3.857 18.237 -8.328 1.00 72.44 91 ARG A N 1
ATOM 766 C CA . ARG A 1 91 ? 4.056 18.132 -9.781 1.00 72.44 91 ARG A CA 1
ATOM 767 C C . ARG A 1 91 ? 5.100 19.128 -10.310 1.00 72.44 91 ARG A C 1
ATOM 769 O O . ARG A 1 91 ? 5.604 18.924 -11.414 1.00 72.44 91 ARG A O 1
ATOM 776 N N . ASP A 1 92 ? 5.435 20.152 -9.527 1.00 67.50 92 ASP A N 1
ATOM 777 C CA . ASP A 1 92 ? 6.217 21.314 -9.970 1.00 67.50 92 ASP A CA 1
ATOM 778 C C . ASP A 1 92 ? 7.743 21.095 -9.971 1.00 67.50 92 ASP A C 1
ATOM 780 O O . ASP A 1 92 ? 8.473 21.838 -10.622 1.00 67.50 92 ASP A O 1
ATOM 784 N N . GLU A 1 93 ? 8.253 20.032 -9.341 1.00 56.50 93 GLU A N 1
ATOM 785 C CA . GLU A 1 93 ? 9.703 19.768 -9.251 1.00 56.50 93 GLU A CA 1
ATOM 786 C C . GLU A 1 93 ? 10.331 19.188 -10.534 1.00 56.50 93 GLU A C 1
ATOM 788 O O . GLU A 1 93 ? 11.550 19.052 -10.633 1.00 56.50 93 GLU A O 1
ATOM 793 N N . ARG A 1 94 ? 9.534 18.853 -11.557 1.00 55.12 94 ARG A N 1
ATOM 794 C CA . ARG A 1 94 ? 10.045 18.253 -12.807 1.00 55.12 94 ARG A CA 1
ATOM 795 C C . ARG A 1 94 ? 10.590 19.248 -13.838 1.00 55.12 94 ARG A C 1
ATOM 797 O O . ARG A 1 94 ? 11.112 18.800 -14.856 1.00 55.12 94 ARG A O 1
ATOM 804 N N . SER A 1 95 ? 10.502 20.556 -13.600 1.00 51.94 95 SER A N 1
ATOM 805 C CA . SER A 1 95 ? 10.879 21.576 -14.596 1.00 51.94 95 SER A CA 1
ATOM 806 C C . SER A 1 95 ? 12.316 22.111 -14.481 1.00 51.94 95 SER A C 1
ATOM 808 O O . SER A 1 95 ? 12.727 22.894 -15.333 1.00 51.94 95 SER A O 1
ATOM 810 N N . SER A 1 96 ? 13.106 21.700 -13.482 1.00 52.31 96 SER A N 1
ATOM 811 C CA . SER A 1 96 ? 14.376 22.385 -13.160 1.00 52.31 96 SER A CA 1
ATOM 812 C C . SER A 1 96 ? 15.652 21.770 -13.751 1.00 52.31 96 SER A C 1
ATOM 814 O O . SER A 1 96 ? 16.698 22.403 -13.676 1.00 52.31 96 SER A O 1
ATOM 816 N N . ASN A 1 97 ? 15.605 20.586 -14.373 1.00 49.28 97 ASN A N 1
ATOM 817 C CA . ASN A 1 97 ? 16.796 19.954 -14.967 1.00 49.28 97 ASN A CA 1
ATOM 818 C C . ASN A 1 97 ? 16.717 19.906 -16.501 1.00 49.28 97 ASN A C 1
ATOM 820 O O . ASN A 1 97 ? 16.572 18.845 -17.107 1.00 49.28 97 ASN A O 1
ATOM 824 N N . GLY A 1 98 ? 16.829 21.077 -17.132 1.00 45.19 98 GLY A N 1
ATOM 825 C CA . GLY A 1 98 ? 17.207 21.198 -18.543 1.00 45.19 98 GLY A CA 1
ATOM 826 C C . GLY A 1 98 ? 18.738 21.222 -18.689 1.00 45.19 98 GLY A C 1
ATOM 827 O O . GLY A 1 98 ? 19.410 21.821 -17.849 1.00 45.19 98 GLY A O 1
ATOM 828 N N . PRO A 1 99 ? 19.330 20.586 -19.717 1.00 50.72 99 PRO A N 1
ATOM 829 C CA . PRO A 1 99 ? 20.778 20.532 -19.866 1.00 50.72 99 PRO A CA 1
ATOM 830 C C . PRO A 1 99 ? 21.340 21.919 -20.199 1.00 50.72 99 PRO A C 1
ATOM 832 O O . PRO A 1 99 ? 20.926 22.565 -21.163 1.00 50.72 99 PRO A O 1
ATOM 835 N N . ASN A 1 100 ? 22.316 22.347 -19.402 1.00 43.00 100 ASN A N 1
ATOM 836 C CA . ASN A 1 100 ? 23.071 23.582 -19.564 1.00 43.00 100 ASN A CA 1
ATOM 837 C C . ASN A 1 100 ? 23.882 23.533 -20.878 1.00 43.00 100 ASN A C 1
ATOM 839 O O . ASN A 1 100 ? 24.987 22.996 -20.918 1.00 43.00 100 ASN A O 1
ATOM 843 N N . ARG A 1 101 ? 23.327 24.049 -21.983 1.00 39.56 101 ARG A N 1
ATOM 844 C CA . ARG A 1 101 ? 24.089 24.323 -23.212 1.00 39.56 101 ARG A CA 1
ATOM 845 C C . ARG A 1 101 ? 24.782 25.676 -23.066 1.00 39.56 101 ARG A C 1
ATOM 847 O O . ARG A 1 101 ? 24.255 26.703 -23.479 1.00 39.56 101 ARG A O 1
ATOM 854 N N . SER A 1 102 ? 25.980 25.665 -22.491 1.00 47.34 102 SER A N 1
ATOM 855 C CA . SER A 1 102 ? 26.909 26.790 -22.561 1.00 47.34 102 SER A CA 1
ATOM 856 C C . SER A 1 102 ? 27.457 26.914 -23.987 1.00 47.34 102 SER A C 1
ATOM 858 O O . SER A 1 102 ? 28.363 26.174 -24.370 1.00 47.34 102 SER A O 1
ATOM 860 N N . TYR A 1 103 ? 26.935 27.857 -24.769 1.00 38.62 103 TYR A N 1
ATOM 861 C CA . TYR A 1 103 ? 27.625 28.363 -25.953 1.00 38.62 103 TYR A CA 1
ATOM 862 C C . TYR A 1 103 ? 28.057 29.796 -25.683 1.00 38.62 103 TYR A C 1
ATOM 864 O O . TYR A 1 103 ? 27.277 30.741 -25.750 1.00 38.62 103 TYR A O 1
ATOM 872 N N . SER A 1 104 ? 29.335 29.919 -25.344 1.00 44.09 104 SER A N 1
ATOM 873 C CA . SER A 1 104 ? 30.086 31.154 -25.453 1.00 44.09 104 SER A CA 1
ATOM 874 C C . SER A 1 104 ? 30.543 31.274 -26.905 1.00 44.09 104 SER A C 1
ATOM 876 O O . SER A 1 104 ? 31.391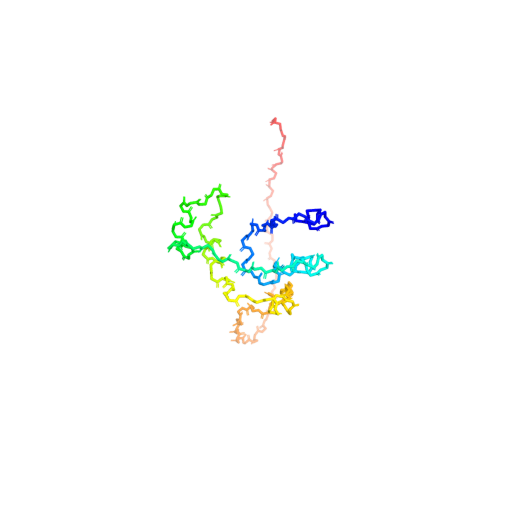 30.493 -27.321 1.00 44.09 104 SER A O 1
ATOM 878 N N . THR A 1 105 ? 29.990 32.209 -27.679 1.00 39.50 105 THR A N 1
ATOM 879 C CA . THR A 1 105 ? 30.617 32.704 -28.918 1.00 39.50 105 THR A CA 1
ATOM 880 C C . THR A 1 105 ? 30.116 34.108 -29.248 1.00 39.50 105 THR A C 1
ATOM 882 O O . THR A 1 105 ? 28.978 34.288 -29.668 1.00 39.50 105 THR A O 1
ATOM 885 N N . GLY A 1 106 ? 31.009 35.078 -29.038 1.00 34.91 106 GLY A N 1
ATOM 886 C CA . GLY A 1 106 ? 31.325 36.190 -29.939 1.00 34.91 106 GLY A CA 1
ATOM 887 C C . GLY A 1 106 ? 30.188 36.949 -30.622 1.00 34.91 106 GLY A C 1
ATOM 888 O O . GLY A 1 106 ? 29.634 36.507 -31.624 1.00 34.91 106 GLY A O 1
ATOM 889 N N . ALA A 1 107 ? 29.987 38.186 -30.171 1.00 40.38 107 ALA A N 1
ATOM 890 C CA . ALA A 1 107 ? 29.444 39.269 -30.978 1.00 40.38 107 ALA A CA 1
ATOM 891 C C . ALA A 1 107 ? 30.259 39.447 -32.267 1.00 40.38 107 ALA A C 1
ATOM 893 O O . ALA A 1 107 ? 31.470 39.573 -32.161 1.00 40.38 107 ALA A O 1
ATOM 894 N N . HIS A 1 108 ? 29.609 39.514 -33.433 1.00 39.47 108 HIS A N 1
ATOM 895 C CA . HIS A 1 108 ? 30.008 40.336 -34.585 1.00 39.47 108 HIS A CA 1
ATOM 896 C C . HIS A 1 108 ? 28.738 40.706 -35.369 1.00 39.47 108 HIS A C 1
ATOM 898 O O . HIS A 1 108 ? 27.978 39.854 -35.825 1.00 39.47 108 HIS A O 1
ATOM 904 N N . SER A 1 109 ? 28.498 42.008 -35.466 1.00 42.84 109 SER A N 1
ATOM 905 C CA . SER A 1 109 ? 27.479 42.668 -36.276 1.00 42.84 109 SER A CA 1
ATOM 906 C C . SER A 1 109 ? 27.765 42.531 -37.774 1.00 42.84 109 SER A C 1
ATOM 908 O O . SER A 1 109 ? 28.931 42.567 -38.157 1.00 42.84 109 SER A O 1
ATOM 910 N N . ASN A 1 110 ? 26.722 42.486 -38.617 1.00 33.75 110 ASN A N 1
ATOM 911 C CA . ASN A 1 110 ? 26.537 43.428 -39.738 1.00 33.75 110 ASN A CA 1
ATOM 912 C C . ASN A 1 110 ? 25.188 43.240 -40.467 1.00 33.75 110 ASN A C 1
ATOM 914 O O . ASN A 1 110 ? 24.698 42.131 -40.660 1.00 33.75 110 ASN A O 1
ATOM 918 N N . ARG A 1 111 ? 24.589 44.382 -40.836 1.00 36.41 111 ARG A N 1
ATOM 919 C CA . ARG A 1 111 ? 23.315 44.578 -41.563 1.00 36.41 111 ARG A CA 1
ATOM 920 C C . ARG A 1 111 ? 23.439 44.286 -43.082 1.00 36.41 111 ARG A C 1
ATOM 922 O O . ARG A 1 111 ? 24.559 44.214 -43.579 1.00 36.41 111 ARG A O 1
ATOM 929 N N . PRO A 1 112 ? 22.303 44.170 -43.815 1.00 51.16 112 PRO A N 1
ATOM 930 C CA . PRO A 1 112 ? 22.196 43.665 -45.195 1.00 51.16 112 PRO A CA 1
ATOM 931 C C . PRO A 1 112 ? 22.233 44.783 -46.264 1.00 51.16 112 PRO A C 1
ATOM 933 O O . PRO A 1 112 ? 22.288 45.963 -45.911 1.00 51.16 112 PRO A O 1
ATOM 936 N N . PRO A 1 113 ? 22.102 44.441 -47.565 1.00 42.59 113 PRO A N 1
ATOM 937 C CA . PRO A 1 113 ? 20.916 44.928 -48.286 1.00 42.59 113 PRO A CA 1
ATOM 938 C C . PRO A 1 113 ? 20.299 43.935 -49.301 1.00 42.59 113 PRO A C 1
ATOM 940 O O . PRO A 1 113 ? 20.698 42.784 -49.424 1.00 42.59 113 PRO A O 1
ATOM 943 N N . ALA A 1 114 ? 19.230 44.407 -49.947 1.00 35.25 114 ALA A N 1
ATOM 944 C CA . ALA A 1 114 ? 18.071 43.677 -50.446 1.00 35.25 114 ALA A CA 1
ATOM 945 C C . ALA A 1 114 ? 18.071 43.276 -51.941 1.00 35.25 114 ALA A C 1
ATOM 947 O O . ALA A 1 114 ? 18.773 43.850 -52.764 1.00 35.25 114 ALA A O 1
ATOM 948 N N . SER A 1 115 ? 17.063 42.442 -52.250 1.00 36.34 115 SER A N 1
ATOM 949 C CA . SER A 1 115 ? 16.178 42.487 -53.432 1.00 36.34 115 SER A CA 1
ATOM 950 C C . SER A 1 115 ? 16.583 41.697 -54.689 1.00 36.34 115 SER A C 1
ATOM 952 O O . SER A 1 115 ? 17.506 42.072 -55.401 1.00 36.34 115 SER A O 1
ATOM 954 N N . THR A 1 116 ? 15.748 40.730 -55.110 1.00 36.00 116 THR A N 1
ATOM 955 C CA . THR A 1 116 ? 14.676 40.949 -56.121 1.00 36.00 116 THR A CA 1
ATOM 956 C C . THR A 1 116 ? 14.026 39.619 -56.571 1.00 36.00 116 THR A C 1
ATOM 958 O O . THR A 1 116 ? 14.700 38.728 -57.062 1.00 36.00 116 THR A O 1
ATOM 961 N N . ARG A 1 117 ? 12.691 39.547 -56.406 1.00 38.03 117 ARG A N 1
ATOM 962 C CA . ARG A 1 117 ? 11.628 38.843 -57.177 1.00 38.03 117 ARG A CA 1
ATOM 963 C C . ARG A 1 117 ? 11.946 37.511 -57.894 1.00 38.03 117 ARG A C 1
ATOM 965 O O . ARG A 1 117 ? 12.707 37.514 -58.849 1.00 38.03 117 ARG A O 1
ATOM 972 N N . ARG A 1 118 ? 11.089 36.494 -57.685 1.00 34.53 118 ARG A N 1
ATOM 973 C CA . ARG A 1 118 ? 10.020 36.106 -58.647 1.00 34.53 118 ARG A CA 1
ATOM 974 C C . ARG A 1 118 ? 9.054 35.072 -58.048 1.00 34.53 118 ARG A C 1
ATOM 976 O O . ARG A 1 118 ? 9.472 34.143 -57.373 1.00 34.53 118 ARG A O 1
ATOM 983 N N . ALA A 1 119 ? 7.765 35.259 -58.322 1.00 37.09 119 ALA A N 1
ATOM 984 C CA . ALA A 1 119 ? 6.651 34.398 -57.935 1.00 37.09 119 ALA A CA 1
ATOM 985 C C . ALA A 1 119 ? 6.228 33.458 -59.079 1.00 37.09 119 ALA A C 1
ATOM 987 O O . ALA A 1 119 ? 6.225 33.903 -60.224 1.00 37.09 119 ALA A O 1
ATOM 988 N N . GLN A 1 120 ? 5.791 32.237 -58.740 1.00 42.78 120 GLN A N 1
ATOM 989 C CA . GLN A 1 120 ? 4.782 31.381 -59.413 1.00 42.78 120 GLN A CA 1
ATOM 990 C C . GLN A 1 120 ? 4.272 30.411 -58.319 1.00 42.78 120 GLN A C 1
ATOM 992 O O . GLN A 1 120 ? 5.091 29.748 -57.698 1.00 42.78 120 GLN A O 1
ATOM 997 N N . VAL A 1 121 ? 3.050 30.469 -57.773 1.00 41.75 121 VAL A N 1
ATOM 998 C CA . VAL A 1 121 ? 1.684 30.204 -58.287 1.00 41.75 121 VAL A CA 1
ATOM 999 C C . VAL A 1 121 ? 1.466 28.790 -58.848 1.00 41.75 121 VAL A C 1
ATOM 1001 O O . VAL A 1 121 ? 1.809 28.541 -59.995 1.00 41.75 121 VAL A O 1
ATOM 1004 N N . ALA A 1 122 ? 0.800 27.935 -58.055 1.00 39.44 122 ALA A N 1
ATOM 1005 C CA . ALA A 1 122 ? -0.359 27.073 -58.393 1.00 39.44 122 ALA A CA 1
ATOM 1006 C C . ALA A 1 122 ? -0.737 26.267 -57.117 1.00 39.44 122 ALA A C 1
ATOM 1008 O O . ALA A 1 122 ? 0.095 25.529 -56.608 1.00 39.44 122 ALA A O 1
ATOM 1009 N N . ARG A 1 123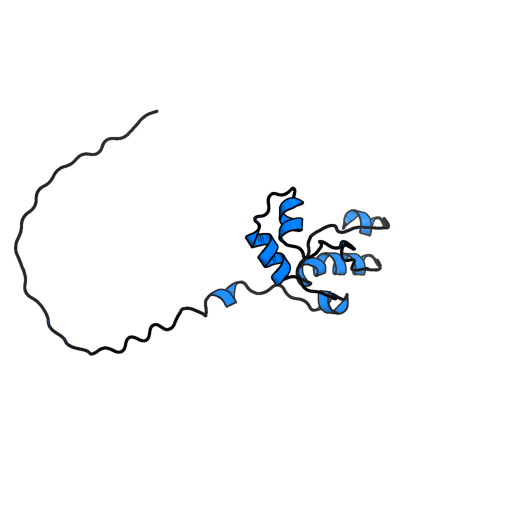 ? -1.832 26.545 -56.380 1.00 38.12 123 ARG A N 1
ATOM 1010 C CA . ARG A 1 123 ? -3.234 26.083 -56.575 1.00 38.12 123 ARG A CA 1
ATOM 1011 C C . ARG A 1 123 ? -3.296 24.561 -56.839 1.00 38.12 123 ARG A C 1
ATOM 1013 O O . ARG A 1 123 ? -2.737 24.107 -57.821 1.00 38.12 123 ARG A O 1
ATOM 1020 N N . THR A 1 124 ? -3.962 23.734 -56.029 1.00 48.44 124 THR A N 1
ATOM 1021 C CA . THR A 1 124 ? -5.413 23.749 -55.770 1.00 48.44 124 THR A CA 1
ATOM 1022 C C . THR A 1 124 ? -5.804 22.947 -54.513 1.00 48.44 124 THR A C 1
ATOM 1024 O O . THR A 1 124 ? -5.160 21.969 -54.151 1.00 48.44 124 THR A O 1
ATOM 1027 N N . ASN A 1 125 ? -6.892 23.387 -53.872 1.00 44.12 125 ASN A N 1
ATOM 1028 C CA . ASN A 1 125 ? -7.667 22.651 -52.872 1.00 44.12 125 ASN A CA 1
ATOM 1029 C C . ASN A 1 125 ? -8.549 21.594 -53.555 1.00 44.12 125 ASN A C 1
ATOM 1031 O O . ASN A 1 125 ? -9.179 21.924 -54.559 1.00 44.12 125 ASN A O 1
ATOM 1035 N N . HIS A 1 126 ? -8.709 20.418 -52.941 1.00 41.34 126 HIS A N 1
ATOM 1036 C CA . HIS A 1 126 ? -9.947 19.632 -53.024 1.00 41.34 126 HIS A CA 1
ATOM 1037 C C . HIS A 1 126 ? -10.073 18.645 -51.842 1.00 41.34 126 HIS A C 1
ATOM 1039 O O . HIS A 1 126 ? -9.211 17.805 -51.616 1.00 41.34 126 HIS A O 1
ATOM 1045 N N . MET A 1 127 ? -11.171 18.786 -51.100 1.00 46.06 127 MET A N 1
ATOM 1046 C CA . MET A 1 127 ? -11.858 17.798 -50.239 1.00 46.06 127 MET A CA 1
ATOM 1047 C C . MET A 1 127 ? -13.182 17.419 -50.972 1.00 46.06 127 MET A C 1
ATOM 1049 O O . MET A 1 127 ? -13.453 18.084 -51.985 1.00 46.06 127 MET A O 1
ATOM 1053 N N . PRO A 1 128 ? -14.115 16.558 -50.483 1.00 58.38 128 PRO A N 1
ATOM 1054 C CA . PRO A 1 128 ? -14.117 15.427 -49.515 1.00 58.38 128 PRO A CA 1
ATOM 1055 C C . PRO A 1 128 ? -14.928 14.170 -50.018 1.00 58.38 128 PRO A C 1
ATOM 1057 O O . PRO A 1 128 ? -15.232 14.079 -51.205 1.00 58.38 128 PRO A O 1
ATOM 1060 N N . PHE A 1 129 ? -15.335 13.293 -49.067 1.00 38.06 129 PHE A 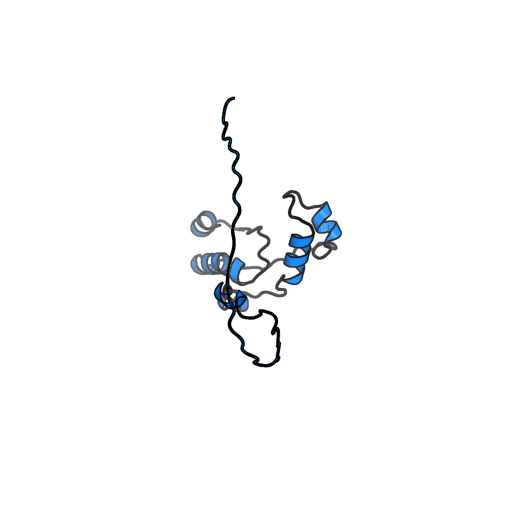N 1
ATOM 1061 C CA . PHE A 1 129 ? -16.318 12.163 -49.054 1.00 38.06 129 PHE A CA 1
ATOM 1062 C C . PHE A 1 129 ? -15.719 10.761 -49.324 1.00 38.06 129 PHE A C 1
ATOM 1064 O O . PHE A 1 129 ? -14.944 10.610 -50.260 1.00 38.06 129 PHE A O 1
ATOM 1071 N N . HIS A 1 130 ? -15.955 9.695 -48.540 1.00 48.28 130 HIS A N 1
ATOM 1072 C CA . HIS A 1 130 ? -17.080 9.266 -47.681 1.00 48.28 130 HIS A CA 1
ATOM 1073 C C . HIS A 1 130 ? -16.679 8.911 -46.239 1.00 48.28 130 HIS A C 1
ATOM 1075 O O . HIS A 1 130 ? -15.522 8.483 -46.036 1.00 48.28 130 HIS A O 1
#

Organism: Columbina picui (NCBI:txid115618)

Solvent-accessible surface area (backbone atoms only — not comparable to full-atom values): 9196 Å² total; per-residue (Å²): 105,72,71,44,45,77,68,68,50,76,87,77,87,82,92,64,86,62,43,42,48,42,69,43,28,69,58,53,52,53,32,55,78,57,73,46,87,86,82,86,79,78,78,94,50,99,46,77,84,35,54,67,56,45,45,73,68,47,86,83,70,68,52,59,70,56,51,45,50,48,59,76,60,44,63,73,89,76,43,77,66,56,20,71,72,42,69,76,83,72,84,75,76,77,76,78,83,70,84,87,79,83,78,88,74,80,95,79,89,84,83,87,89,84,89,83,89,87,91,84,91,82,87,82,91,83,86,87,90,134

Sequence (130 aa):
ARKAMKNGKSPVIIDNTNIHAWEMKPYVMMARENRYEVIFQEPDTPWKFNVQELTRRNTHRVPRETIQRMKEQYEHNVTFHSVLHSEKPSRDERSSNGPNRSYSTGAHSNRPPASTRRAQVARTNHMPFH

Radius of gyration: 29.06 Å; Cα contacts (8 Å,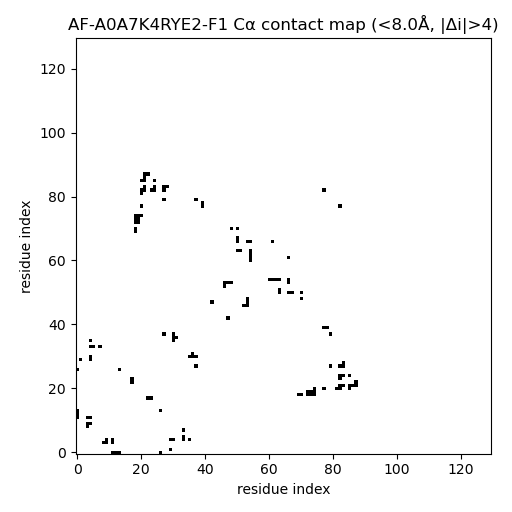 |Δi|>4): 73; chains: 1; bounding box: 51×61×75 Å

Mean predicted aligned error: 14.0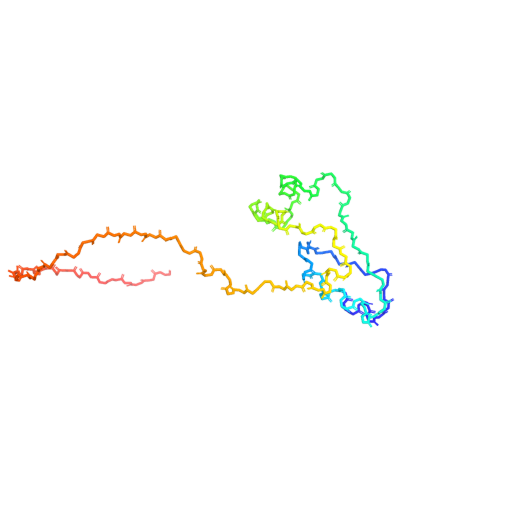7 Å

pLDDT: mean 79.91, std 24.18, range [33.75, 98.0]

Foldseek 3Di:
DQVCLVVVHPDDDDPDLCQDLQSCLVVLVSCVVSVHDDDDDDDPDPCSLPLVVCCVPDPPNPDSVRSPVSSVSGDPPDDSVNSNPDDDDDPPVPPPDDDDPDDDDDDDDDDDDDDDDDDDDDDDDDDDDD

InterPro domains:
  IPR026302 NEDD4-binding protein 2-like 1/3 [PTHR13308] (1-117)
  IPR027417 P-loop containing nucleoside triphosphate hydrolase [G3DSA:3.40.50.300] (1-82)

Secondary structure (DSSP, 8-state):
-HHHHHTT-S-----S---SHHHHHHHHHHHHHTT----------TTTT-HHHHHHH-TT---HHHHHHHHHTPPPS--HHHHHH--PPPGGGGGS----------------------------------